Protein AF-A0A392T841-F1 (afdb_monomer)

pLDDT: mean 80.35, std 16.91, range [50.0, 97.69]

Secondary structure (DSSP, 8-state):
-PPPTT--GGGTT--SHHHHHHHHHHHHHHHHHHHHHHHHHHHHHHHHH-TT--------------------------

Sequence (78 aa):
MTPVEDEPEVAHGLTTRAELVEKIRVLGQDVLDGVNFGFDNVVDQLKVLNPTVEDEEEDEQEDDEKGQEEEGHGESDS

Foldseek 3Di:
DPDDPPHPPLCPPPDDPVSVVVSVVVVVVVVVVVVVVVVVVVVVVVCVVPVPDDDPDPPPPPPPPPDDPDDDDDDDDD

Solvent-accessible surface area (backbone atoms only — not comparable to full-atom values): 5302 Å² total; per-residue (Å²): 132,82,82,56,96,85,57,56,76,94,54,66,87,58,86,46,72,66,54,48,53,51,54,52,50,54,53,50,48,56,50,51,54,52,49,51,54,52,49,52,54,51,49,54,54,44,29,75,79,40,74,84,64,76,79,86,73,79,78,80,76,78,81,76,80,74,79,78,85,84,81,76,94,76,78,92,84,136

Structure (mmCIF, N/CA/C/O backbone):
data_AF-A0A392T841-F1
#
_entry.id   AF-A0A392T841-F1
#
loop_
_atom_site.group_PDB
_atom_site.id
_atom_site.type_symb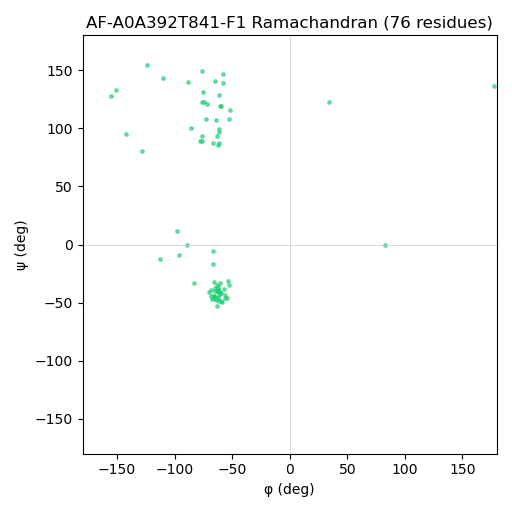ol
_atom_site.label_atom_id
_atom_site.label_alt_id
_atom_site.label_comp_id
_atom_site.label_asym_id
_atom_site.label_entity_id
_atom_site.label_seq_id
_atom_site.pdbx_PDB_ins_code
_atom_site.Cartn_x
_atom_site.Cartn_y
_atom_site.Cartn_z
_atom_site.occupancy
_atom_site.B_iso_or_equiv
_atom_site.auth_seq_id
_atom_site.auth_comp_id
_atom_site.auth_asym_id
_atom_site.auth_atom_id
_atom_site.pdbx_PDB_model_num
ATOM 1 N N . MET A 1 1 ? -9.795 0.117 27.045 1.00 65.75 1 MET A N 1
ATOM 2 C CA . MET A 1 1 ? -9.890 -1.337 26.804 1.00 65.75 1 MET A CA 1
ATOM 3 C C . MET A 1 1 ? -8.462 -1.849 26.770 1.00 65.75 1 MET A C 1
ATOM 5 O O . MET A 1 1 ? -7.623 -1.137 26.236 1.00 65.75 1 MET A O 1
ATOM 9 N N . THR A 1 2 ? -8.143 -2.963 27.420 1.00 70.94 2 THR A N 1
ATOM 10 C CA . THR A 1 2 ? -6.831 -3.600 27.227 1.00 70.94 2 THR A CA 1
ATOM 11 C C . THR A 1 2 ? -6.854 -4.312 25.872 1.00 70.94 2 THR A C 1
ATOM 13 O O . THR A 1 2 ? -7.845 -5.010 25.637 1.00 70.94 2 THR A O 1
ATOM 16 N N . PRO A 1 3 ? -5.847 -4.123 25.000 1.00 70.81 3 PRO A N 1
ATOM 17 C CA . PRO A 1 3 ? -5.811 -4.776 23.694 1.00 70.81 3 PRO A CA 1
ATOM 18 C C . PRO A 1 3 ? -5.863 -6.300 23.825 1.00 70.81 3 PRO A C 1
ATOM 20 O O . PRO A 1 3 ? -5.347 -6.845 24.807 1.00 70.81 3 PRO A O 1
ATOM 23 N N . VAL A 1 4 ? -6.494 -6.986 22.869 1.00 82.06 4 VAL A N 1
ATOM 24 C CA . VAL A 1 4 ? -6.413 -8.459 22.800 1.00 82.06 4 VAL A CA 1
ATOM 25 C C . VAL A 1 4 ? -5.045 -8.868 22.240 1.00 82.06 4 VAL A C 1
ATOM 27 O O . VAL A 1 4 ? -4.462 -8.128 21.458 1.00 82.06 4 VAL A O 1
ATOM 30 N N . GLU A 1 5 ? -4.511 -10.024 22.648 1.00 82.88 5 GLU A N 1
ATOM 31 C CA . GLU A 1 5 ? -3.157 -10.482 22.267 1.00 82.88 5 GLU A CA 1
ATOM 32 C C . GLU A 1 5 ? -2.929 -10.501 20.739 1.00 82.88 5 GLU A C 1
ATOM 34 O O . GLU A 1 5 ? -1.825 -10.225 20.283 1.00 82.88 5 GLU A O 1
ATOM 39 N N . ASP A 1 6 ? -3.979 -10.754 19.951 1.00 85.94 6 ASP A N 1
ATOM 40 C CA . ASP A 1 6 ? -3.939 -10.782 18.481 1.00 85.94 6 ASP A CA 1
ATOM 41 C C . ASP A 1 6 ? -4.420 -9.469 17.825 1.00 85.94 6 ASP A C 1
ATOM 43 O O . ASP A 1 6 ? -4.692 -9.426 16.622 1.00 85.94 6 ASP A O 1
ATOM 47 N N . GLU A 1 7 ? -4.591 -8.393 18.598 1.00 84.50 7 GLU A N 1
ATOM 48 C CA . GLU A 1 7 ? -5.034 -7.108 18.062 1.00 84.50 7 GLU A CA 1
ATOM 49 C C . GLU A 1 7 ? -3.909 -6.465 17.247 1.00 84.50 7 GLU A C 1
ATOM 51 O O . GLU A 1 7 ? -2.838 -6.179 17.798 1.00 84.50 7 GLU A O 1
ATOM 5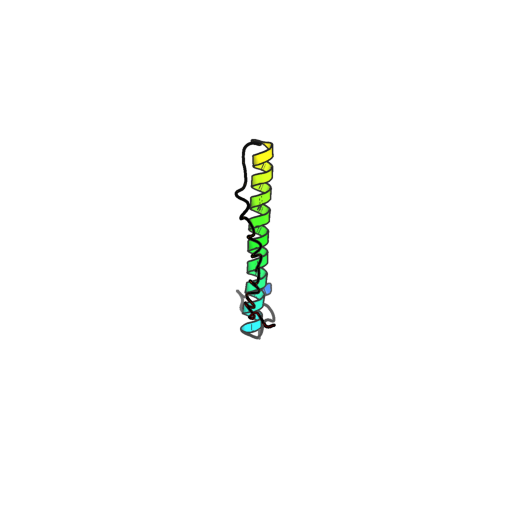6 N N . PRO A 1 8 ? -4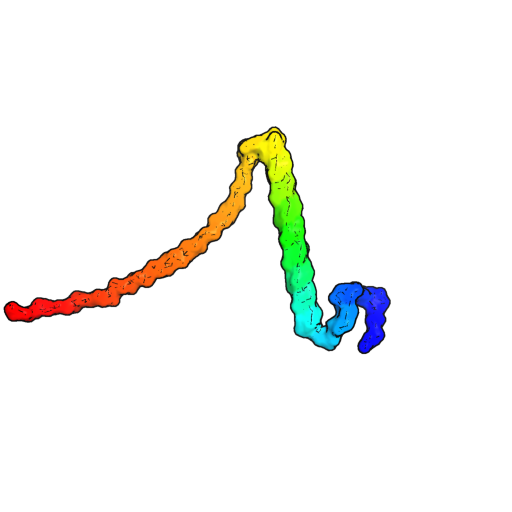.129 -6.190 15.950 1.00 85.38 8 PRO A N 1
ATOM 57 C CA . PRO A 1 8 ? -3.103 -5.564 15.140 1.00 85.38 8 PRO A CA 1
ATOM 58 C C . PRO A 1 8 ? -2.826 -4.155 15.671 1.00 85.38 8 PRO A C 1
ATOM 60 O O . PRO A 1 8 ? -3.753 -3.427 16.018 1.00 85.38 8 PRO A O 1
ATOM 63 N N . GLU A 1 9 ? -1.556 -3.748 15.688 1.00 86.81 9 GLU A N 1
ATOM 64 C CA . GLU A 1 9 ? -1.122 -2.440 16.211 1.00 86.81 9 GLU A CA 1
ATOM 65 C C . GLU A 1 9 ? -1.902 -1.272 15.582 1.00 86.81 9 GLU A C 1
ATOM 67 O O . GLU A 1 9 ? -2.269 -0.313 16.253 1.00 86.81 9 GLU A O 1
ATOM 72 N N . VAL A 1 10 ? -2.263 -1.395 14.301 1.00 86.19 10 VAL A N 1
ATOM 73 C CA . VAL A 1 10 ? -3.068 -0.403 13.566 1.00 86.19 10 VAL A CA 1
ATOM 74 C C . VAL A 1 10 ? -4.509 -0.253 14.065 1.00 86.19 10 VAL A C 1
ATOM 76 O O . VAL A 1 10 ? -5.161 0.730 13.711 1.00 86.19 10 VAL A O 1
ATOM 79 N N . ALA A 1 11 ? -5.011 -1.216 14.839 1.00 84.69 11 ALA A N 1
ATOM 80 C CA . ALA A 1 11 ? -6.322 -1.180 15.478 1.00 84.69 11 ALA A CA 1
ATOM 81 C C . ALA A 1 11 ? -6.266 -0.698 16.937 1.00 84.69 11 ALA A C 1
ATOM 83 O O . ALA A 1 11 ? -7.317 -0.412 17.515 1.00 84.69 11 ALA A O 1
ATOM 84 N N . HIS A 1 12 ? -5.067 -0.539 17.515 1.00 86.25 12 HIS A N 1
ATOM 85 C CA . HIS A 1 12 ? -4.926 -0.096 18.900 1.00 86.25 12 HIS A CA 1
ATOM 86 C C . HIS A 1 12 ? -5.530 1.296 19.076 1.00 86.25 12 HIS A C 1
ATOM 88 O O . HIS A 1 12 ? -5.218 2.241 18.353 1.00 86.25 12 HIS A O 1
ATOM 94 N N . GLY A 1 13 ? -6.398 1.432 20.077 1.00 84.19 13 GLY A N 1
ATOM 95 C CA . GLY A 1 13 ? -7.044 2.705 20.398 1.00 84.19 13 GLY A CA 1
ATOM 96 C C . GLY A 1 13 ? -8.281 3.029 19.558 1.00 84.19 13 GLY A C 1
ATOM 97 O O . GLY A 1 13 ? -8.921 4.042 19.835 1.00 84.19 13 GLY A O 1
ATOM 98 N N . LEU A 1 14 ? -8.673 2.172 18.608 1.00 88.50 14 LEU A N 1
ATOM 99 C CA . LEU A 1 14 ? -9.989 2.265 17.974 1.00 88.50 14 LEU A CA 1
ATOM 100 C C . LEU A 1 14 ? -11.038 1.767 18.975 1.00 88.50 14 LEU A C 1
ATOM 102 O O . LEU A 1 14 ? -10.959 0.653 19.491 1.00 88.50 14 LEU A O 1
ATOM 106 N N . THR A 1 15 ? -12.023 2.603 19.290 1.00 84.81 15 THR A N 1
ATOM 107 C CA . THR A 1 15 ? -13.025 2.301 20.329 1.00 84.81 15 THR A CA 1
ATOM 108 C C . THR A 1 15 ? -14.421 2.097 19.760 1.00 84.81 15 THR A C 1
ATOM 110 O O . THR A 1 15 ? -15.310 1.590 20.448 1.00 84.81 15 THR A O 1
ATOM 113 N N . THR A 1 16 ? -14.618 2.456 18.490 1.00 90.06 16 THR A N 1
ATOM 114 C CA . THR A 1 16 ? -15.902 2.365 17.802 1.00 90.06 16 THR A CA 1
ATOM 115 C C . THR A 1 16 ? -15.811 1.536 16.523 1.00 90.06 16 THR A C 1
ATOM 117 O O . THR A 1 16 ? -14.781 1.449 15.855 1.00 90.06 16 THR A O 1
ATOM 120 N N . ARG A 1 17 ? -16.951 0.962 16.122 1.00 89.50 17 ARG A N 1
ATOM 121 C CA . ARG A 1 17 ? -17.075 0.267 14.834 1.00 89.50 17 ARG A CA 1
ATOM 122 C C . ARG A 1 17 ? -16.806 1.197 13.644 1.00 89.50 17 ARG A C 1
ATOM 124 O O . ARG A 1 17 ? -16.301 0.732 12.632 1.00 89.50 17 ARG A O 1
ATOM 131 N N . ALA A 1 18 ? -17.159 2.478 13.754 1.00 93.31 18 ALA A N 1
ATOM 132 C CA . ALA A 1 18 ? -16.935 3.455 12.690 1.00 93.31 18 ALA A CA 1
ATOM 133 C C . ALA A 1 18 ? -15.435 3.699 12.460 1.00 93.31 18 ALA A C 1
ATOM 135 O O . ALA A 1 18 ? -14.985 3.630 11.322 1.00 93.31 18 ALA A O 1
ATOM 136 N N . GLU A 1 19 ? -14.665 3.884 13.535 1.00 93.19 19 GLU A N 1
ATOM 137 C CA . GLU A 1 19 ? -13.204 4.040 13.481 1.00 93.19 19 GLU A CA 1
ATOM 138 C C . GLU A 1 19 ? -12.513 2.819 12.855 1.00 93.19 19 GLU A C 1
ATOM 140 O O . GLU A 1 19 ? -11.632 2.972 12.012 1.00 93.19 19 GLU A O 1
ATOM 145 N N . LEU A 1 20 ? -12.952 1.603 13.205 1.00 92.38 20 LEU A N 1
ATOM 146 C CA . LEU A 1 20 ? -12.428 0.371 12.607 1.00 92.38 20 LEU A CA 1
ATOM 147 C C . LEU A 1 20 ? -12.731 0.270 11.107 1.00 92.38 20 LEU A C 1
ATOM 149 O O . LEU A 1 20 ? -11.844 -0.057 10.322 1.00 92.38 20 LEU A O 1
ATOM 153 N N . VAL A 1 21 ? -13.971 0.555 10.701 1.00 94.62 21 VAL A N 1
ATOM 154 C CA . VAL A 1 21 ? -14.368 0.526 9.283 1.00 94.62 21 VAL A CA 1
ATOM 155 C C . VAL A 1 21 ? -13.576 1.550 8.475 1.00 94.62 21 VAL A C 1
ATOM 157 O O . VAL A 1 21 ? -13.139 1.239 7.370 1.00 94.62 21 VAL A O 1
ATOM 160 N N . GLU A 1 22 ? -13.351 2.738 9.028 1.00 95.62 22 GLU A N 1
ATOM 161 C CA . GLU A 1 22 ? -12.561 3.769 8.363 1.00 95.62 22 GLU A CA 1
ATOM 162 C C . GLU A 1 22 ? -11.096 3.354 8.214 1.00 95.62 22 GLU A C 1
ATOM 164 O O . GLU A 1 22 ? -10.529 3.450 7.127 1.00 95.62 22 GLU A O 1
ATOM 169 N N . LYS A 1 23 ? -10.493 2.784 9.265 1.00 94.62 23 LYS A N 1
ATOM 170 C CA . LYS A 1 23 ? -9.114 2.290 9.188 1.00 94.62 23 LYS A CA 1
ATOM 171 C C . LYS A 1 23 ? -8.956 1.170 8.156 1.00 94.62 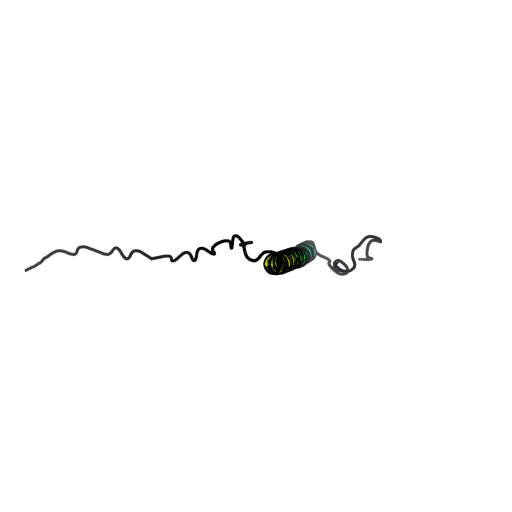23 LYS A C 1
ATOM 173 O O . LYS A 1 23 ? -7.970 1.162 7.426 1.00 94.62 23 LYS A O 1
ATOM 178 N N . ILE A 1 24 ? -9.929 0.258 8.065 1.00 95.25 24 ILE A N 1
ATOM 179 C CA . ILE A 1 24 ? -9.949 -0.807 7.049 1.00 95.25 24 ILE A CA 1
ATOM 180 C C . ILE A 1 24 ? -10.045 -0.224 5.637 1.00 95.25 24 ILE A C 1
ATOM 182 O O . ILE A 1 24 ? -9.367 -0.722 4.745 1.00 95.25 24 ILE A O 1
ATOM 186 N N . ARG A 1 25 ? -10.850 0.825 5.420 1.00 96.50 25 ARG A N 1
ATOM 187 C CA . ARG A 1 25 ? -10.947 1.484 4.107 1.00 96.50 25 ARG A CA 1
ATOM 188 C C . ARG A 1 25 ? -9.618 2.075 3.663 1.00 96.50 25 ARG A C 1
ATOM 190 O O . ARG A 1 25 ? -9.201 1.801 2.546 1.00 96.50 25 ARG A O 1
ATOM 197 N N . VAL A 1 26 ? -8.952 2.822 4.544 1.00 96.69 26 VAL A N 1
ATOM 198 C CA . VAL A 1 26 ? -7.639 3.417 4.245 1.00 96.69 26 VAL A CA 1
ATOM 199 C C . VAL A 1 26 ? -6.619 2.329 3.912 1.00 96.69 26 VAL A C 1
ATOM 201 O O . VAL A 1 26 ? -5.985 2.391 2.870 1.00 96.69 26 VAL A O 1
ATOM 204 N N . LEU A 1 27 ? -6.533 1.277 4.735 1.00 96.75 27 LEU A N 1
ATOM 205 C CA . LEU A 1 27 ? -5.629 0.152 4.466 1.00 96.75 27 LEU A CA 1
ATOM 206 C C . LEU A 1 27 ? -5.972 -0.577 3.159 1.00 96.75 27 LEU A C 1
ATOM 208 O O . LEU A 1 27 ? -5.076 -1.037 2.461 1.00 96.75 27 LEU A O 1
ATOM 212 N N . GLY A 1 28 ? -7.260 -0.698 2.833 1.00 96.62 28 GLY A N 1
ATOM 213 C CA . GLY A 1 28 ? -7.709 -1.261 1.564 1.00 96.62 28 GLY A CA 1
ATOM 214 C C . GLY A 1 28 ? -7.219 -0.441 0.373 1.00 96.62 28 GLY A C 1
ATOM 215 O O . GLY A 1 28 ? -6.717 -1.024 -0.582 1.00 96.62 28 GLY A O 1
ATOM 216 N N . GLN A 1 29 ? -7.303 0.889 0.460 1.00 97.69 29 GLN A N 1
ATOM 217 C CA . GLN A 1 29 ? -6.790 1.783 -0.575 1.00 97.69 29 GLN A CA 1
ATOM 218 C C . GLN A 1 29 ? -5.268 1.669 -0.710 1.00 97.69 29 GLN A C 1
ATOM 220 O O . GLN A 1 29 ? -4.786 1.441 -1.812 1.00 97.69 29 GLN A O 1
ATOM 225 N N . ASP A 1 30 ? -4.529 1.702 0.404 1.00 97.25 30 ASP A N 1
ATOM 226 C CA . ASP A 1 30 ? -3.065 1.566 0.394 1.00 97.25 30 ASP A CA 1
ATOM 227 C C . ASP A 1 30 ? -2.615 0.252 -0.282 1.00 97.25 30 ASP A C 1
ATOM 229 O O . ASP A 1 30 ? -1.615 0.212 -1.001 1.00 97.25 30 ASP A O 1
ATOM 233 N N . VAL A 1 31 ? -3.357 -0.844 -0.065 1.00 97.56 31 VAL A N 1
ATOM 234 C CA . VAL A 1 31 ? -3.093 -2.137 -0.717 1.00 97.56 31 VAL A CA 1
ATOM 235 C C . VAL A 1 31 ? -3.379 -2.077 -2.217 1.00 97.56 31 VAL A C 1
ATOM 237 O O . VAL A 1 31 ? -2.571 -2.586 -2.992 1.00 97.56 31 VAL A O 1
ATOM 240 N N . LEU A 1 32 ? -4.500 -1.480 -2.631 1.00 97.69 32 LEU A N 1
ATOM 241 C CA . LEU A 1 32 ? -4.843 -1.336 -4.050 1.00 97.69 32 LEU A CA 1
ATOM 242 C C . LEU A 1 32 ? -3.807 -0.479 -4.785 1.00 97.69 32 LEU A C 1
ATOM 244 O O . LEU A 1 32 ? -3.302 -0.898 -5.825 1.00 97.69 32 LEU A O 1
ATOM 248 N N . ASP A 1 33 ? -3.417 0.649 -4.197 1.00 97.00 33 ASP A N 1
ATOM 249 C CA . ASP A 1 33 ? -2.399 1.544 -4.749 1.00 97.00 33 ASP A CA 1
ATOM 250 C C . ASP A 1 33 ? -1.048 0.823 -4.885 1.00 97.00 33 ASP A C 1
ATOM 252 O O . ASP A 1 33 ? -0.371 0.930 -5.908 1.00 97.00 33 ASP A O 1
ATOM 256 N N . GLY A 1 34 ? -0.671 0.022 -3.882 1.00 97.62 34 GLY A N 1
ATOM 257 C CA . GLY A 1 34 ? 0.550 -0.784 -3.926 1.00 97.62 34 GLY A CA 1
ATOM 258 C C . GLY A 1 34 ? 0.533 -1.869 -5.009 1.00 97.62 34 GLY A C 1
ATOM 259 O O . GLY A 1 34 ? 1.566 -2.130 -5.631 1.00 97.62 34 GLY A O 1
ATOM 260 N N . VAL A 1 35 ? -0.621 -2.498 -5.251 1.00 97.50 35 VAL A N 1
ATOM 261 C CA . VAL A 1 35 ? -0.789 -3.491 -6.325 1.00 97.50 35 VAL A CA 1
ATOM 262 C C . VAL A 1 35 ? -0.683 -2.830 -7.696 1.00 97.50 35 VAL A C 1
ATOM 264 O O . VAL A 1 35 ? 0.072 -3.337 -8.525 1.00 97.50 35 VAL A O 1
ATOM 267 N N . ASN A 1 36 ? -1.363 -1.699 -7.909 1.00 95.38 36 ASN A N 1
ATOM 268 C CA . ASN A 1 36 ? -1.288 -0.939 -9.160 1.00 95.38 36 ASN A CA 1
ATOM 269 C C .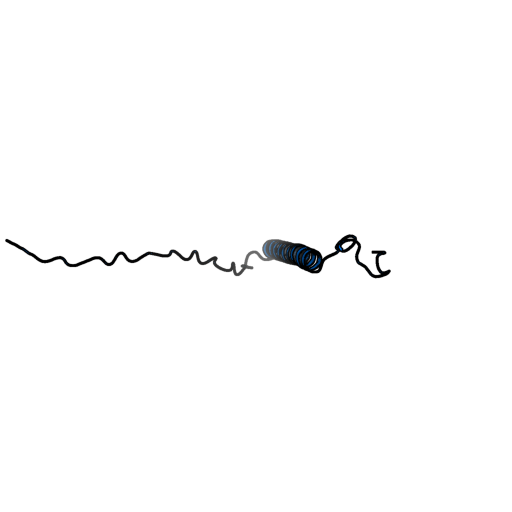 ASN A 1 36 ? 0.152 -0.511 -9.449 1.00 95.38 36 ASN A C 1
ATOM 271 O O . ASN A 1 36 ? 0.699 -0.853 -10.491 1.00 95.38 36 ASN A O 1
ATOM 275 N N . PHE A 1 37 ? 0.832 0.081 -8.463 1.00 95.94 37 PHE A N 1
ATOM 276 C CA . PHE A 1 37 ? 2.239 0.458 -8.603 1.00 95.94 37 PHE A CA 1
ATOM 277 C C . PHE A 1 37 ? 3.143 -0.729 -8.982 1.00 95.94 37 PHE A C 1
ATOM 279 O O . PHE A 1 37 ? 4.036 -0.615 -9.824 1.00 95.94 37 PHE A O 1
ATOM 286 N N . GLY A 1 38 ? 2.940 -1.886 -8.342 1.00 96.69 38 GLY A N 1
ATOM 287 C CA . GLY A 1 38 ? 3.704 -3.093 -8.645 1.00 96.69 38 GLY A CA 1
ATOM 288 C C . GLY A 1 38 ? 3.442 -3.617 -10.057 1.00 96.69 38 GLY A C 1
ATOM 289 O O . GLY A 1 38 ? 4.383 -4.051 -10.725 1.00 96.69 38 GLY A O 1
ATOM 290 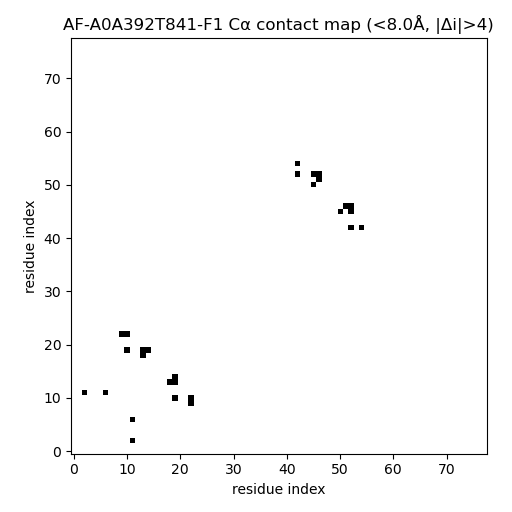N N . PHE A 1 39 ? 2.185 -3.566 -10.497 1.00 95.50 39 PHE A N 1
ATOM 291 C CA . PHE A 1 39 ? 1.769 -3.949 -11.840 1.00 95.50 39 PHE A CA 1
ATOM 292 C C . PHE A 1 39 ? 2.407 -3.043 -12.896 1.00 95.50 39 PHE A C 1
ATOM 294 O O . PHE A 1 39 ? 3.129 -3.558 -13.752 1.00 95.50 39 PHE A O 1
ATOM 301 N N . ASP A 1 40 ? 2.262 -1.723 -12.760 1.00 93.88 40 ASP A N 1
ATOM 302 C CA . ASP A 1 40 ? 2.826 -0.728 -13.682 1.00 93.88 40 ASP A CA 1
ATOM 303 C C . ASP A 1 40 ? 4.333 -0.926 -13.846 1.00 93.88 40 ASP A C 1
ATOM 305 O O . ASP A 1 40 ? 4.857 -1.022 -14.953 1.00 93.88 40 ASP A O 1
ATOM 309 N N . ASN A 1 41 ? 5.045 -1.120 -12.734 1.00 94.81 41 ASN A N 1
ATOM 310 C CA . ASN A 1 41 ? 6.484 -1.349 -12.766 1.00 94.81 41 ASN A CA 1
ATOM 311 C C . ASN A 1 41 ? 6.875 -2.681 -13.443 1.00 94.81 41 ASN A C 1
ATOM 313 O O . ASN A 1 41 ? 7.954 -2.786 -14.034 1.00 94.81 41 ASN A O 1
ATOM 317 N N . VAL A 1 42 ? 6.052 -3.731 -13.342 1.00 95.44 42 VAL A N 1
ATOM 318 C CA . VAL A 1 42 ? 6.282 -4.986 -14.081 1.00 95.44 42 VAL A CA 1
ATOM 319 C C . VAL A 1 42 ? 6.040 -4.774 -15.569 1.00 95.44 42 VAL A C 1
ATOM 321 O O . VAL A 1 42 ? 6.833 -5.268 -16.377 1.00 95.44 42 VAL A O 1
ATOM 324 N N . VAL A 1 43 ? 4.997 -4.030 -15.935 1.00 92.81 43 VAL A N 1
ATOM 325 C CA . VAL A 1 43 ? 4.726 -3.721 -17.337 1.00 92.81 43 VAL A CA 1
ATOM 326 C C . VAL A 1 43 ? 5.822 -2.842 -17.932 1.00 92.81 43 VAL A C 1
ATOM 328 O O . VAL A 1 43 ? 6.329 -3.167 -19.003 1.00 92.81 43 VAL A O 1
ATOM 331 N N . ASP A 1 44 ? 6.278 -1.809 -17.230 1.00 92.50 44 ASP A N 1
ATOM 332 C CA . ASP A 1 44 ? 7.396 -0.967 -17.665 1.00 92.50 44 ASP A CA 1
ATOM 333 C C . ASP A 1 44 ? 8.656 -1.800 -17.921 1.00 92.50 44 ASP A C 1
ATOM 335 O O . ASP A 1 44 ? 9.301 -1.687 -18.968 1.00 92.50 44 ASP A O 1
ATOM 339 N N . GLN A 1 45 ? 8.984 -2.710 -16.999 1.00 94.50 45 GLN A N 1
ATOM 340 C CA . GLN A 1 45 ? 10.097 -3.642 -17.189 1.00 94.50 45 GLN A CA 1
ATOM 341 C C . GLN A 1 45 ? 9.880 -4.567 -18.393 1.00 94.50 45 GLN A C 1
ATOM 343 O O . GLN A 1 45 ? 10.828 -4.863 -19.127 1.00 94.50 45 GLN A O 1
ATOM 348 N N . LEU A 1 46 ? 8.648 -5.022 -18.619 1.00 94.88 46 LEU A N 1
ATOM 349 C CA . LEU A 1 46 ? 8.310 -5.861 -19.760 1.00 94.88 46 LEU A CA 1
ATOM 350 C C . LEU A 1 46 ? 8.416 -5.087 -21.080 1.00 94.88 46 LEU A C 1
ATOM 352 O O . LEU A 1 46 ? 8.962 -5.632 -22.035 1.00 94.88 46 LEU A O 1
ATOM 356 N N . LYS A 1 47 ? 8.001 -3.818 -21.119 1.00 93.19 47 LYS A N 1
ATOM 357 C CA . LYS A 1 47 ? 8.127 -2.913 -22.273 1.00 93.19 47 LYS A CA 1
ATOM 358 C C . LYS A 1 47 ? 9.587 -2.638 -22.634 1.00 93.19 47 LYS A C 1
ATOM 360 O O . LYS A 1 47 ? 9.923 -2.573 -23.815 1.00 93.19 47 LYS A O 1
ATOM 365 N N . VAL A 1 48 ? 10.486 -2.564 -21.645 1.00 93.06 48 VAL A N 1
ATOM 366 C CA . VAL A 1 48 ? 11.939 -2.476 -21.896 1.00 93.06 48 VAL A CA 1
ATOM 367 C C . VAL A 1 48 ? 12.456 -3.711 -22.646 1.00 93.06 48 VAL A C 1
ATOM 369 O O . VAL A 1 48 ? 13.301 -3.583 -23.533 1.00 93.06 48 VAL A O 1
ATOM 372 N N . LEU A 1 49 ? 11.964 -4.907 -22.304 1.00 93.31 49 LEU A N 1
ATOM 373 C CA . LEU A 1 49 ? 12.375 -6.165 -22.943 1.00 93.31 49 LEU A CA 1
ATOM 374 C C . LEU A 1 49 ? 11.633 -6.440 -24.258 1.00 93.31 49 LEU A C 1
ATOM 376 O O . LEU A 1 49 ? 12.199 -7.036 -25.176 1.00 93.31 49 LEU A O 1
ATOM 380 N N . ASN A 1 50 ? 10.375 -6.021 -24.344 1.00 93.06 50 ASN A N 1
ATOM 381 C CA . ASN A 1 50 ? 9.507 -6.168 -25.497 1.00 93.06 50 ASN A CA 1
ATOM 382 C C . ASN A 1 50 ? 8.627 -4.913 -25.673 1.00 93.06 50 ASN A C 1
ATOM 384 O O . ASN A 1 50 ? 7.532 -4.851 -25.113 1.00 93.06 50 ASN A O 1
ATOM 388 N N . PRO A 1 51 ? 9.044 -3.952 -26.517 1.00 89.00 51 PRO A N 1
ATOM 389 C CA . PRO A 1 51 ? 8.340 -2.678 -26.704 1.00 89.00 51 PRO A CA 1
ATOM 390 C C . PRO A 1 51 ? 6.956 -2.778 -27.358 1.00 89.00 51 PRO A C 1
ATOM 392 O O . PRO A 1 51 ? 6.293 -1.764 -27.517 1.00 89.00 51 PRO A O 1
ATOM 395 N N . THR A 1 52 ? 6.549 -3.970 -27.801 1.00 90.12 52 THR A N 1
ATOM 396 C CA . THR A 1 52 ? 5.240 -4.203 -28.438 1.00 90.12 52 THR A CA 1
ATOM 397 C C . THR A 1 52 ? 4.134 -4.547 -27.443 1.00 90.12 52 THR A C 1
ATOM 399 O O . THR A 1 52 ? 3.007 -4.792 -27.856 1.00 90.12 52 THR A O 1
ATOM 402 N N . VAL A 1 53 ? 4.453 -4.612 -26.147 1.00 87.44 53 VAL A N 1
ATOM 403 C CA . VAL A 1 53 ? 3.453 -4.781 -25.091 1.00 87.44 53 VAL A CA 1
ATOM 404 C C . VAL A 1 53 ? 2.736 -3.453 -24.868 1.00 87.44 53 VAL A C 1
ATOM 406 O O . VAL A 1 53 ? 3.372 -2.447 -24.557 1.00 87.44 53 VAL A O 1
ATOM 409 N N . GLU A 1 54 ? 1.418 -3.477 -25.021 1.00 79.12 54 GLU A N 1
ATOM 410 C CA . GLU A 1 54 ? 0.512 -2.358 -24.770 1.00 79.12 54 GLU A CA 1
ATOM 411 C C . GLU A 1 54 ? -0.317 -2.670 -23.519 1.00 79.12 54 GLU A C 1
ATOM 413 O O . GLU A 1 54 ? -0.671 -3.829 -23.291 1.00 79.12 54 GLU A O 1
ATOM 418 N N . ASP A 1 55 ? -0.587 -1.644 -22.712 1.00 74.69 55 ASP A N 1
ATOM 419 C CA . ASP A 1 55 ? -1.583 -1.726 -21.645 1.00 74.69 55 ASP A CA 1
ATOM 420 C C . ASP A 1 55 ? -2.940 -1.339 -22.226 1.00 74.69 55 ASP A C 1
ATOM 422 O O . ASP A 1 55 ? -3.031 -0.411 -23.030 1.00 74.69 55 ASP A O 1
ATOM 426 N N . GLU A 1 56 ? -3.991 -2.043 -21.818 1.00 69.75 56 GLU A N 1
ATOM 427 C CA . GLU A 1 56 ? -5.358 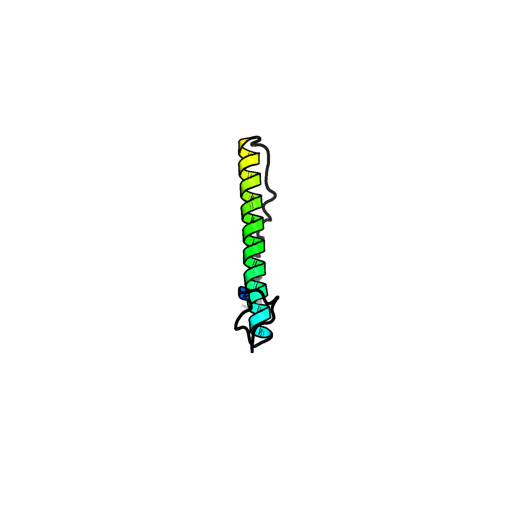-1.571 -22.015 1.00 69.75 56 GLU A CA 1
ATOM 428 C C . GLU A 1 56 ? -5.589 -0.475 -20.966 1.00 69.75 56 GLU A C 1
ATOM 430 O O . GLU A 1 56 ? -5.968 -0.764 -19.833 1.00 69.75 56 GLU A O 1
ATOM 435 N N . GLU A 1 57 ? -5.265 0.777 -21.302 1.00 62.09 57 GLU A N 1
ATOM 436 C CA . GLU A 1 57 ? -5.709 1.919 -20.501 1.00 62.09 57 GLU A CA 1
ATOM 437 C C . GLU A 1 57 ? -7.246 1.889 -20.496 1.00 62.09 57 GLU A C 1
ATOM 439 O O . GLU A 1 57 ? -7.877 1.910 -21.555 1.00 62.09 57 GLU A O 1
ATOM 444 N N . GLU A 1 58 ? -7.866 1.754 -19.319 1.00 59.19 58 GLU A N 1
ATOM 445 C CA . GLU A 1 58 ? -9.312 1.931 -19.206 1.00 59.19 58 GLU A CA 1
ATOM 446 C C . GLU A 1 58 ? -9.605 3.394 -19.555 1.00 59.19 58 GLU A C 1
ATOM 448 O O . GLU A 1 58 ? -9.264 4.291 -18.787 1.00 59.19 58 GLU A O 1
ATOM 453 N N . ASP A 1 59 ? -10.183 3.637 -20.737 1.00 56.06 59 ASP A N 1
ATOM 454 C CA . ASP A 1 59 ? -10.629 4.965 -21.154 1.00 56.06 59 ASP A CA 1
ATOM 455 C C . ASP A 1 59 ? -11.535 5.547 -20.053 1.00 56.06 59 ASP A C 1
ATOM 457 O O . ASP A 1 59 ? -12.677 5.103 -19.869 1.00 56.06 59 ASP A O 1
ATOM 461 N N . GLU A 1 60 ? -11.048 6.550 -19.316 1.00 58.12 60 GLU A N 1
ATOM 462 C CA . GLU A 1 60 ? -11.898 7.405 -18.494 1.00 58.12 60 GLU A CA 1
ATOM 463 C C . GLU A 1 60 ? -12.840 8.138 -19.457 1.00 58.12 60 GLU A C 1
ATOM 465 O O . GLU A 1 60 ? -12.496 9.159 -20.051 1.00 58.12 60 GLU A O 1
ATOM 470 N N . GLN A 1 61 ? -14.026 7.569 -19.683 1.00 51.28 61 GLN A N 1
ATOM 471 C CA . GLN A 1 61 ? -15.099 8.239 -20.403 1.00 51.28 61 GLN A CA 1
ATOM 472 C C . GLN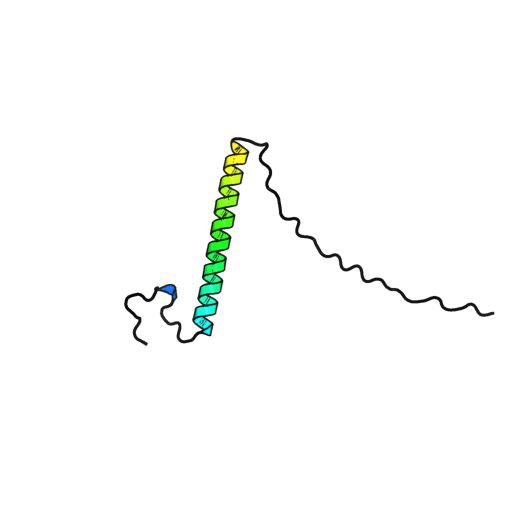 A 1 61 ? -15.477 9.487 -19.600 1.00 51.28 61 GLN A C 1
ATOM 474 O O . GLN A 1 61 ? -16.229 9.413 -18.628 1.00 51.28 61 GLN A O 1
ATOM 479 N N . GLU A 1 62 ? -14.929 10.637 -19.991 1.00 52.56 62 GLU A N 1
ATOM 480 C CA . GLU A 1 62 ? -15.456 11.939 -19.605 1.00 52.56 62 GLU A CA 1
ATOM 481 C C . GLU A 1 62 ? -16.885 12.025 -20.168 1.00 52.56 62 GLU A C 1
ATOM 483 O O . GLU A 1 62 ? -17.094 12.238 -21.363 1.00 52.56 62 GLU A O 1
ATOM 488 N N . ASP A 1 63 ? -17.880 11.776 -19.311 1.00 54.22 63 ASP A N 1
ATOM 489 C CA . ASP A 1 63 ? -19.295 12.011 -19.599 1.00 54.22 63 ASP A CA 1
ATOM 490 C C . ASP A 1 63 ? -19.506 13.519 -19.846 1.00 54.22 63 ASP A C 1
ATOM 492 O O . ASP A 1 63 ? -19.844 14.293 -18.947 1.00 54.22 63 ASP A O 1
ATOM 496 N N . ASP A 1 64 ? -19.297 13.956 -21.088 1.00 55.59 64 ASP A N 1
ATOM 497 C CA . ASP A 1 64 ? -19.743 15.255 -21.582 1.00 55.59 64 ASP A CA 1
ATOM 498 C C . ASP A 1 64 ? -21.286 15.265 -21.616 1.00 55.59 64 ASP A C 1
ATOM 500 O O . ASP A 1 64 ? -21.922 14.971 -22.636 1.00 55.59 64 ASP A O 1
ATOM 504 N N . GLU A 1 65 ? -21.920 15.627 -20.496 1.00 55.09 65 GLU A N 1
ATOM 505 C CA . GLU A 1 65 ? -23.337 16.005 -20.450 1.00 55.09 65 GLU A CA 1
ATOM 506 C C . GLU A 1 65 ? -23.565 17.245 -21.339 1.00 55.09 65 GLU A C 1
ATOM 508 O O . GLU A 1 65 ? -23.541 18.399 -20.903 1.00 55.09 65 GLU A O 1
ATOM 513 N N . LYS A 1 66 ? -23.829 17.028 -22.632 1.00 56.38 66 LYS A N 1
ATOM 514 C CA . LYS A 1 66 ? -24.436 18.053 -23.485 1.00 56.38 66 LYS A CA 1
ATOM 515 C C . LYS A 1 66 ? -25.924 18.140 -23.176 1.00 56.38 66 LYS A C 1
ATOM 517 O O . LYS A 1 66 ? -26.738 17.441 -23.777 1.00 56.38 66 LYS A O 1
ATOM 522 N N . GLY A 1 67 ? -26.269 19.052 -22.270 1.00 50.00 67 GLY A N 1
ATOM 523 C CA . GLY A 1 67 ? -27.632 19.546 -22.111 1.00 50.00 67 GLY A CA 1
ATOM 524 C C . GLY A 1 67 ? -28.187 20.015 -23.458 1.00 50.00 67 GLY A C 1
ATOM 525 O O . GLY A 1 67 ? -27.664 20.941 -24.079 1.00 50.00 67 GLY A O 1
ATOM 526 N N . GLN A 1 68 ? -29.226 19.334 -23.932 1.00 56.81 68 GLN A N 1
ATOM 527 C CA . GLN A 1 68 ? -30.042 19.780 -25.052 1.00 56.81 68 GLN A CA 1
ATOM 528 C C . GLN A 1 68 ? -30.905 20.945 -24.563 1.00 56.81 68 GLN A C 1
ATOM 530 O O . GLN A 1 68 ? -31.847 20.743 -23.801 1.00 56.81 68 GLN A O 1
ATOM 535 N N . GLU A 1 69 ? -30.602 22.162 -25.003 1.00 54.12 69 GLU A N 1
ATOM 536 C CA . GLU A 1 69 ? -31.566 23.259 -24.934 1.00 54.12 69 GLU A CA 1
ATOM 537 C C . GLU A 1 69 ? -32.566 23.081 -26.089 1.00 54.12 69 GLU A C 1
ATOM 539 O O . GLU A 1 69 ? -32.352 23.546 -27.209 1.00 54.12 69 GLU A O 1
ATOM 544 N N . GLU A 1 70 ? -33.647 22.342 -25.829 1.00 57.41 70 GLU A N 1
ATOM 545 C CA . GLU A 1 70 ? -34.892 22.479 -26.584 1.00 57.41 70 GLU A CA 1
ATOM 546 C C . GLU A 1 70 ? -35.729 23.603 -25.968 1.00 57.41 70 GLU A C 1
ATOM 548 O O . GLU A 1 70 ? -36.439 23.34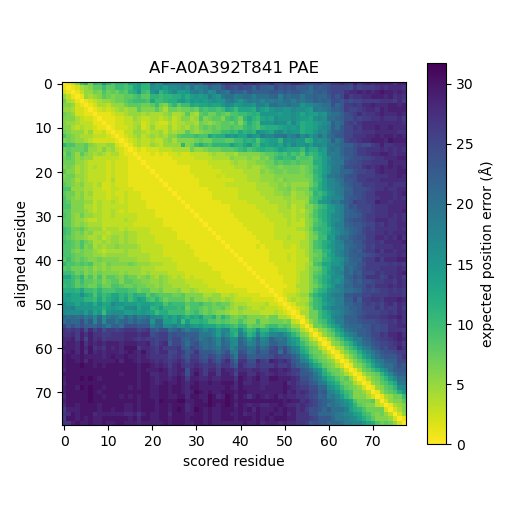9 -25.009 1.00 57.41 70 GLU A O 1
ATOM 553 N N . GLU A 1 71 ? -35.719 24.805 -26.546 1.00 55.22 71 GLU A N 1
ATOM 554 C CA . GLU A 1 71 ? -36.844 25.758 -26.495 1.00 55.22 71 GLU A CA 1
ATOM 555 C C . GLU A 1 71 ? -36.714 26.677 -27.724 1.00 55.22 71 GLU A C 1
ATOM 557 O O . GLU A 1 71 ? -35.657 27.242 -27.972 1.00 55.22 71 GLU A O 1
ATOM 562 N N . GLY A 1 72 ? -37.673 26.918 -28.607 1.00 51.59 72 GLY A N 1
ATOM 563 C CA . GLY A 1 72 ? -39.050 26.503 -28.787 1.00 51.59 72 GLY A CA 1
ATOM 564 C C . GLY A 1 72 ? -39.528 27.278 -30.023 1.00 51.59 72 GLY A C 1
ATOM 565 O O . GLY A 1 72 ? -39.200 28.454 -30.195 1.00 51.59 72 GLY A O 1
ATOM 566 N N . HIS A 1 73 ? -40.241 26.618 -30.935 1.00 50.09 73 HIS A N 1
ATOM 567 C CA . HIS A 1 73 ? -40.917 27.294 -32.043 1.00 50.09 73 HIS A CA 1
ATOM 568 C C . HIS A 1 73 ? -41.936 28.291 -31.469 1.00 50.09 73 HIS A C 1
ATOM 570 O O . HIS A 1 73 ? -42.868 27.885 -30.781 1.00 50.09 73 HIS A O 1
ATOM 576 N N . GLY A 1 74 ? -41.763 29.578 -31.772 1.00 53.59 74 GLY A N 1
ATOM 577 C CA . GLY A 1 74 ? -42.672 30.662 -31.403 1.00 53.59 74 GLY A CA 1
ATOM 578 C C . GLY A 1 74 ? -43.031 31.491 -32.630 1.00 53.59 74 GLY A C 1
ATOM 579 O O . GLY A 1 74 ? -42.382 32.487 -32.916 1.00 53.59 74 GLY A O 1
ATOM 580 N N . GLU A 1 75 ? -43.979 30.956 -33.393 1.00 55.84 75 GLU A N 1
ATOM 581 C CA . GLU A 1 75 ? -45.079 31.611 -34.118 1.00 55.84 75 GLU A CA 1
ATOM 582 C C . GLU A 1 75 ? -44.855 33.018 -34.711 1.00 55.84 75 GLU A C 1
ATOM 584 O O . GLU A 1 75 ? -44.568 34.003 -34.037 1.00 55.84 75 GLU A O 1
ATOM 589 N N . SER A 1 76 ? -45.064 33.090 -36.028 1.00 63.34 76 SER A N 1
ATOM 590 C CA . SER A 1 76 ? -45.194 34.313 -36.816 1.00 63.34 76 SER A CA 1
ATOM 591 C C . SER A 1 76 ? -46.326 35.202 -36.313 1.00 63.34 76 SER A C 1
ATOM 593 O O . SER A 1 76 ? -47.426 34.699 -36.119 1.00 63.34 76 SER A O 1
ATOM 595 N N . ASP A 1 77 ? -46.108 36.518 -36.276 1.00 60.00 77 ASP A N 1
ATOM 596 C CA . ASP A 1 77 ? -47.204 37.475 -36.408 1.00 60.00 77 ASP A CA 1
ATOM 597 C C . ASP A 1 77 ? -46.766 38.808 -37.044 1.00 60.00 77 ASP A C 1
ATOM 599 O O . ASP A 1 77 ? -45.800 39.437 -36.607 1.00 60.00 77 ASP A O 1
ATOM 603 N N . SER A 1 78 ? -47.601 39.223 -38.012 1.00 56.72 78 SER A N 1
ATOM 604 C CA . SER A 1 78 ? -47.770 40.532 -38.691 1.00 56.72 78 SER A CA 1
ATOM 605 C C . SER A 1 78 ? -46.816 40.949 -39.815 1.00 56.72 78 SER A C 1
ATOM 607 O O . SER A 1 78 ? -45.703 41.443 -39.542 1.00 56.72 78 SER A O 1
#

Organism: NCBI:txid97028

Radius of gyration: 26.62 Å; Cα contacts (8 Å, |Δi|>4): 14; chains: 1; bounding box: 60×51×66 Å

Mean predicted aligned error: 14.19 Å